Protein AF-A0A3N5T720-F1 (afdb_monomer_lite)

Sequence (90 aa):
MRYLLTTCLVLGLATLAEAAETASSAGPNWHAIFMFILFVGITLGITYWASKRTKTTSDFYTAGGGITGFQNGLAIAGDYMSAATLLGLS

Foldseek 3Di:
DVVVVVVVVVVVVVVVVVVVPPPDDDPDPVVVVVVVCVVVVVVVVVVVVVVVVQDDPCCVPCVVVPQDPVNVVVVVVVVVPDCCVVVPDD

Radius of gyration: 19.72 Å; chains: 1; bounding box: 34×38×48 Å

pLDDT: mean 71.53, std 14.26, range [43.62, 95.69]

Structure (mmCIF, N/CA/C/O backbone):
data_AF-A0A3N5T720-F1
#
_entry.id   AF-A0A3N5T720-F1
#
loop_
_atom_site.group_PDB
_atom_site.id
_atom_site.type_symbol
_atom_site.label_atom_id
_atom_site.label_alt_id
_atom_site.label_comp_id
_atom_site.label_asym_id
_atom_site.label_entity_id
_atom_site.label_seq_id
_atom_site.pdbx_PDB_ins_code
_atom_site.Cartn_x
_atom_site.Cartn_y
_atom_site.Cartn_z
_atom_site.occupancy
_atom_site.B_iso_or_equiv
_atom_site.auth_seq_id
_atom_site.auth_comp_id
_atom_site.auth_asym_id
_atom_site.auth_atom_id
_atom_site.pdbx_PDB_model_num
ATOM 1 N N . MET A 1 1 ? -18.775 25.577 -10.951 1.00 61.41 1 MET A N 1
ATOM 2 C CA . MET A 1 1 ? -18.687 24.099 -11.018 1.00 61.41 1 MET A CA 1
ATOM 3 C C . MET A 1 1 ? -18.354 23.570 -12.416 1.00 61.41 1 MET A C 1
ATOM 5 O O . MET A 1 1 ? -17.415 22.802 -12.538 1.00 61.41 1 MET A O 1
ATOM 9 N N . ARG A 1 2 ? -19.051 23.998 -13.484 1.00 58.31 2 ARG A N 1
ATOM 10 C CA . ARG A 1 2 ? -18.851 23.463 -14.850 1.00 58.31 2 ARG A CA 1
ATOM 11 C C . ARG A 1 2 ? -17.453 23.717 -15.448 1.00 58.31 2 ARG A C 1
ATOM 13 O O . ARG A 1 2 ? -16.912 22.819 -16.074 1.00 58.31 2 ARG A O 1
ATOM 20 N N . TYR A 1 3 ? -16.842 24.873 -15.170 1.00 62.34 3 TYR A N 1
ATOM 21 C CA . TYR A 1 3 ? -15.480 25.198 -15.628 1.00 62.34 3 TYR A CA 1
ATOM 22 C C . TYR A 1 3 ? -14.368 24.442 -14.882 1.00 62.34 3 TYR A C 1
ATOM 24 O O . TYR A 1 3 ? -13.332 24.163 -15.473 1.00 62.34 3 TYR A O 1
ATOM 32 N N . LEU A 1 4 ? -14.606 24.071 -13.615 1.00 67.00 4 LEU A N 1
ATOM 33 C CA . LEU A 1 4 ? -13.668 23.298 -12.787 1.00 67.00 4 LEU A CA 1
ATOM 34 C C . LEU A 1 4 ? -13.571 21.841 -13.273 1.00 67.00 4 LEU A C 1
ATOM 36 O O . LEU A 1 4 ? -12.503 21.242 -13.280 1.00 67.00 4 LEU A O 1
ATOM 40 N N . LEU A 1 5 ? -14.701 21.289 -13.726 1.00 67.62 5 LEU A N 1
ATOM 41 C CA . LEU A 1 5 ? -14.767 19.945 -14.297 1.00 67.62 5 LEU A CA 1
ATOM 42 C C . LEU A 1 5 ? -14.056 19.873 -15.654 1.00 67.62 5 LEU A C 1
ATOM 44 O O . LEU A 1 5 ? -13.345 18.910 -15.916 1.00 67.62 5 LEU A O 1
ATOM 48 N N . THR A 1 6 ? -14.190 20.904 -16.496 1.00 70.69 6 THR A N 1
ATOM 49 C CA . THR A 1 6 ? -13.497 20.954 -17.792 1.00 70.69 6 THR A CA 1
ATOM 50 C C . THR A 1 6 ? -11.990 21.152 -17.653 1.00 70.69 6 THR A C 1
ATOM 52 O O . THR A 1 6 ? -11.244 20.530 -18.400 1.00 70.69 6 THR A O 1
ATOM 55 N N . THR A 1 7 ? -11.511 21.950 -16.691 1.00 70.00 7 THR A N 1
ATOM 56 C CA . THR A 1 7 ? -10.063 22.098 -16.463 1.00 70.00 7 THR A CA 1
ATOM 57 C C . THR A 1 7 ? -9.440 20.831 -15.880 1.00 70.00 7 THR A C 1
ATOM 59 O O . THR A 1 7 ? -8.385 20.423 -16.357 1.00 70.00 7 THR A O 1
ATOM 62 N N . CYS A 1 8 ? -10.101 20.147 -14.938 1.00 67.62 8 CYS A N 1
ATOM 63 C CA . CYS A 1 8 ? -9.643 18.839 -14.449 1.00 67.62 8 CYS A CA 1
ATOM 64 C C . CYS A 1 8 ? -9.602 17.773 -15.552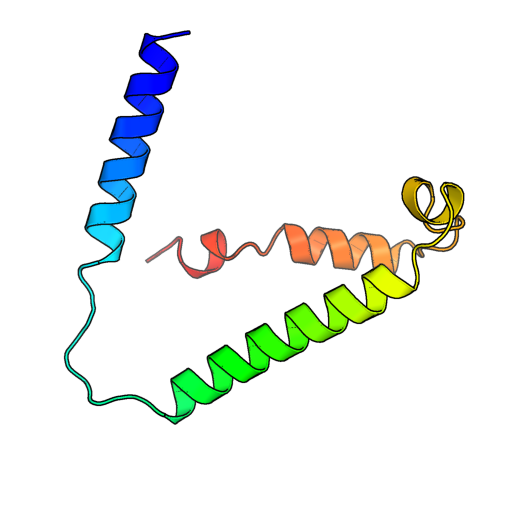 1.00 67.62 8 CYS A C 1
ATOM 66 O O . CYS A 1 8 ? -8.667 16.979 -15.588 1.00 67.62 8 CYS A O 1
ATOM 68 N N . LEU A 1 9 ? -10.585 17.760 -16.460 1.00 71.75 9 LEU A N 1
ATOM 69 C CA . LEU A 1 9 ? -10.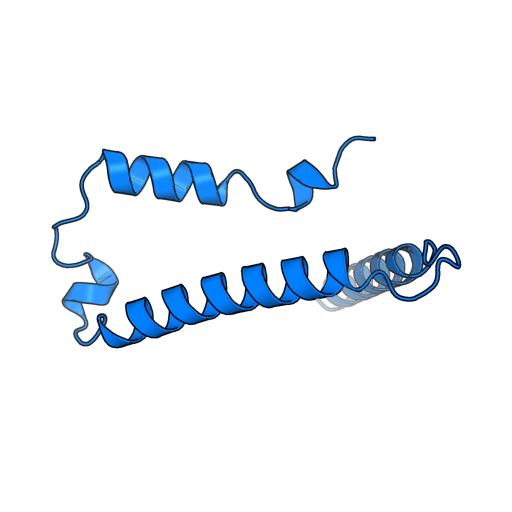628 16.810 -17.573 1.00 71.75 9 LEU A CA 1
ATOM 70 C C . LEU A 1 9 ? -9.472 17.033 -18.560 1.00 71.75 9 LEU A C 1
ATOM 72 O O . LEU A 1 9 ? -8.844 16.071 -18.981 1.00 71.75 9 LEU A O 1
ATOM 76 N N . VAL A 1 10 ? -9.172 18.290 -18.907 1.00 69.00 10 VAL A N 1
ATOM 77 C CA . VAL A 1 10 ? -8.090 18.637 -19.847 1.00 69.00 10 VAL A CA 1
ATOM 78 C C . VAL A 1 10 ? -6.712 18.361 -19.239 1.00 69.00 10 VAL A C 1
ATOM 80 O O . VAL A 1 10 ? -5.856 17.797 -19.914 1.00 69.00 10 VAL A O 1
ATOM 83 N N . LEU A 1 11 ? -6.517 18.682 -17.955 1.00 65.00 11 LEU A N 1
ATOM 84 C CA . LEU A 1 11 ? -5.294 18.337 -17.220 1.00 65.00 11 LEU A CA 1
ATOM 85 C C . LEU A 1 11 ? -5.115 16.818 -17.093 1.00 65.00 11 LEU A C 1
ATOM 87 O O . LEU A 1 11 ? -4.013 16.321 -17.286 1.00 65.00 11 LEU A O 1
ATOM 91 N N . GLY A 1 12 ? -6.195 16.077 -16.825 1.00 63.38 12 GLY A N 1
ATOM 92 C CA . GLY A 1 12 ? -6.163 14.616 -16.768 1.00 63.38 12 GLY A CA 1
ATOM 93 C C . GLY A 1 12 ? -5.918 13.950 -18.125 1.00 63.38 12 GLY A C 1
ATOM 94 O O . GLY A 1 12 ? -5.307 12.892 -18.174 1.00 63.38 12 GLY A O 1
ATOM 95 N N . LEU A 1 13 ? -6.359 14.553 -19.235 1.00 60.38 13 LEU A N 1
ATOM 96 C CA . LEU A 1 13 ? -6.094 14.022 -20.577 1.00 60.38 13 LEU A CA 1
ATOM 97 C C . LEU A 1 13 ? -4.637 14.246 -21.013 1.00 60.38 13 LEU A C 1
ATOM 99 O O . LEU A 1 13 ? -4.074 13.396 -21.697 1.00 60.38 13 LEU A O 1
ATOM 103 N N . ALA A 1 14 ? -4.033 15.372 -20.616 1.00 60.75 14 ALA A N 1
ATOM 104 C CA . ALA A 1 14 ? -2.645 15.698 -20.939 1.00 60.75 14 ALA A CA 1
ATOM 105 C C . ALA A 1 14 ? -1.656 14.738 -20.255 1.00 60.75 14 ALA A C 1
ATOM 107 O O . ALA A 1 14 ? -0.779 14.193 -20.917 1.00 60.75 14 ALA A O 1
ATOM 108 N N . THR A 1 15 ? -1.869 14.425 -18.971 1.00 60.31 15 THR A N 1
ATOM 109 C CA . THR A 1 15 ? -0.989 13.508 -18.223 1.00 60.31 15 THR A CA 1
ATOM 110 C C . THR A 1 15 ? -1.069 12.055 -18.700 1.00 60.31 15 THR A C 1
ATOM 112 O O . THR A 1 15 ? -0.101 11.308 -18.577 1.00 60.31 15 THR A O 1
ATOM 115 N N . LEU A 1 16 ? -2.204 11.637 -19.272 1.00 55.12 16 LEU A N 1
A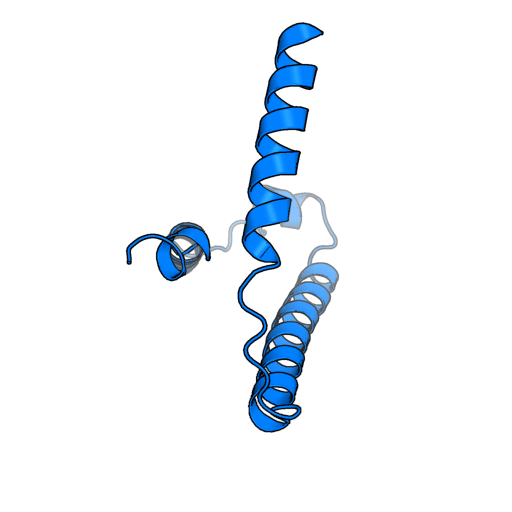TOM 116 C CA . LEU A 1 16 ? -2.352 10.311 -19.883 1.00 55.12 16 LEU A CA 1
ATOM 117 C C . LEU A 1 16 ? -1.636 10.205 -21.238 1.00 55.12 16 LEU A C 1
ATOM 119 O O . LEU A 1 16 ? -1.240 9.106 -21.621 1.00 55.12 16 LEU A O 1
ATOM 123 N N . ALA A 1 17 ? -1.464 11.321 -21.953 1.00 50.97 17 ALA A N 1
ATOM 124 C CA . ALA A 1 17 ? -0.773 11.351 -23.241 1.00 50.97 17 ALA A CA 1
ATOM 125 C C . ALA A 1 17 ? 0.749 11.183 -23.082 1.00 50.97 17 ALA A C 1
ATOM 127 O O . ALA A 1 17 ? 1.365 10.454 -23.853 1.00 50.97 17 ALA A O 1
ATOM 128 N N . GLU A 1 18 ? 1.342 11.777 -22.044 1.00 52.47 18 GLU A N 1
ATOM 129 C CA . GLU A 1 18 ? 2.783 11.672 -21.760 1.00 52.47 18 GLU A CA 1
ATOM 130 C C . GLU A 1 18 ? 3.180 10.312 -21.153 1.00 52.47 18 GLU A C 1
ATOM 132 O O . GLU A 1 18 ? 4.313 9.864 -21.317 1.00 52.47 18 GLU A O 1
ATOM 137 N N . ALA A 1 19 ? 2.245 9.588 -20.524 1.00 50.44 19 ALA A N 1
ATOM 138 C CA . ALA A 1 19 ? 2.497 8.250 -19.973 1.00 50.44 19 ALA A CA 1
ATOM 139 C C . ALA A 1 19 ? 2.702 7.158 -21.045 1.00 50.44 19 ALA A C 1
ATOM 141 O O . ALA A 1 19 ? 3.172 6.064 -20.731 1.00 50.44 19 ALA A O 1
ATOM 142 N N . ALA A 1 20 ? 2.337 7.430 -22.302 1.00 49.12 20 ALA A N 1
ATOM 143 C CA . ALA A 1 20 ? 2.430 6.468 -23.397 1.00 49.12 20 ALA A CA 1
ATOM 144 C C . ALA A 1 20 ? 3.778 6.510 -24.146 1.00 49.12 20 ALA A C 1
ATOM 146 O O . ALA A 1 20 ? 4.091 5.574 -24.885 1.00 49.12 20 ALA A O 1
ATOM 147 N N . GLU A 1 21 ? 4.600 7.547 -23.948 1.00 46.34 21 GLU A N 1
ATOM 148 C CA . GLU A 1 21 ? 5.837 7.763 -24.711 1.00 46.34 21 GLU A CA 1
ATOM 149 C C . GLU A 1 21 ? 7.108 7.262 -24.001 1.00 46.34 21 GLU A C 1
ATOM 151 O O . GLU A 1 21 ? 8.092 7.975 -23.908 1.00 46.34 21 GLU A O 1
ATOM 156 N N . THR A 1 22 ? 7.150 6.021 -23.508 1.00 43.62 22 THR A N 1
ATOM 157 C CA . THR A 1 22 ? 8.437 5.330 -23.231 1.00 43.62 22 THR A CA 1
ATOM 158 C C . THR A 1 22 ? 8.308 3.805 -23.319 1.00 43.62 22 THR A C 1
ATOM 160 O O . THR A 1 22 ? 8.836 3.055 -22.504 1.00 43.62 22 THR A O 1
ATOM 163 N N . ALA A 1 23 ? 7.631 3.291 -24.346 1.00 48.66 23 ALA A N 1
ATOM 164 C CA . ALA A 1 23 ? 7.787 1.884 -24.716 1.00 48.66 23 ALA A CA 1
ATOM 165 C C . ALA A 1 23 ? 9.032 1.733 -25.606 1.00 48.66 23 ALA A C 1
ATOM 167 O O . ALA A 1 23 ? 8.938 1.654 -26.830 1.00 48.66 23 ALA A O 1
ATOM 168 N N . SER A 1 24 ? 10.223 1.737 -25.003 1.00 43.72 24 SER A N 1
ATOM 169 C CA . SER A 1 24 ? 11.445 1.344 -25.706 1.00 43.72 24 SER A CA 1
ATOM 170 C C . SER A 1 24 ? 11.324 -0.118 -26.144 1.00 43.72 24 SER A C 1
ATOM 172 O O . SER A 1 24 ? 11.056 -1.008 -25.337 1.00 43.72 24 SER A O 1
ATOM 174 N N . SER A 1 25 ? 11.511 -0.351 -27.445 1.00 52.75 25 SER A N 1
ATOM 175 C CA . SER A 1 25 ? 11.476 -1.655 -28.112 1.00 52.75 25 SER A CA 1
ATOM 176 C C . SER A 1 25 ? 12.556 -2.607 -27.587 1.00 52.75 25 SER A C 1
ATOM 178 O O . SER A 1 25 ? 13.593 -2.809 -28.213 1.00 52.75 25 SER A O 1
ATOM 180 N N . ALA A 1 26 ? 12.303 -3.218 -26.437 1.00 61.31 26 ALA A N 1
ATOM 181 C CA . ALA A 1 26 ? 12.932 -4.451 -25.995 1.00 61.31 26 ALA A CA 1
ATOM 182 C C . ALA A 1 26 ? 11.877 -5.561 -26.102 1.00 61.31 26 ALA A C 1
ATOM 184 O O . ALA A 1 26 ? 10.709 -5.339 -25.781 1.00 61.31 26 ALA A O 1
ATOM 185 N N . GLY A 1 27 ? 12.260 -6.749 -26.577 1.00 73.69 27 GLY A N 1
ATOM 186 C CA . GLY A 1 27 ? 11.362 -7.909 -26.586 1.00 73.69 27 GLY A CA 1
ATOM 187 C C . GLY A 1 27 ? 10.742 -8.170 -25.200 1.00 73.69 27 GLY A C 1
ATOM 188 O O . GLY A 1 27 ? 11.247 -7.665 -24.195 1.00 73.69 27 GLY A O 1
ATOM 189 N N . PRO A 1 28 ? 9.644 -8.942 -25.107 1.00 78.00 28 PRO A N 1
ATOM 190 C CA . PRO A 1 28 ? 8.907 -9.103 -23.858 1.00 78.00 28 PRO A CA 1
ATOM 191 C C . PRO A 1 28 ? 9.814 -9.621 -22.734 1.00 78.00 28 PRO A C 1
ATOM 193 O O . PRO A 1 28 ? 10.289 -10.757 -22.752 1.00 78.00 28 PRO A O 1
ATOM 196 N N . ASN A 1 29 ? 10.043 -8.767 -21.734 1.00 84.25 29 ASN A N 1
ATOM 197 C CA . ASN A 1 29 ? 10.842 -9.080 -20.556 1.00 84.25 29 ASN A CA 1
ATOM 198 C C . ASN A 1 29 ? 10.046 -10.005 -19.631 1.00 84.25 29 ASN A C 1
ATOM 200 O O . ASN A 1 29 ? 9.383 -9.560 -18.694 1.00 84.25 29 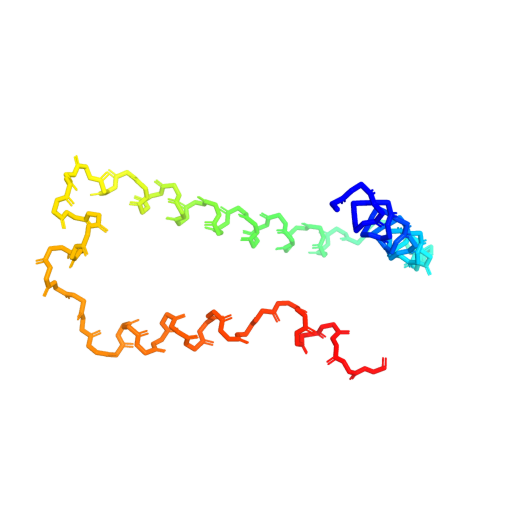ASN A O 1
ATOM 204 N N . TRP A 1 30 ? 10.116 -11.310 -19.892 1.00 88.38 30 TRP A N 1
ATOM 205 C CA . TRP A 1 30 ? 9.339 -12.322 -19.166 1.00 88.38 30 TRP A CA 1
ATOM 206 C C . TRP A 1 30 ? 9.564 -12.286 -17.647 1.00 88.38 30 TRP A C 1
ATOM 208 O O . TRP A 1 30 ? 8.627 -12.481 -16.876 1.00 88.38 30 TRP A O 1
ATOM 218 N N . HIS A 1 31 ? 10.786 -11.959 -17.214 1.00 90.00 31 HIS A N 1
ATOM 219 C CA . HIS A 1 31 ? 11.132 -11.776 -15.803 1.00 90.00 31 HIS A CA 1
ATOM 220 C C . HIS A 1 31 ? 10.369 -10.606 -15.161 1.00 90.00 31 HIS A C 1
ATOM 222 O O . HIS A 1 31 ? 9.824 -10.755 -14.069 1.00 90.00 31 HIS A O 1
ATOM 228 N N . ALA A 1 32 ? 10.287 -9.459 -15.846 1.00 85.38 32 ALA A N 1
ATOM 229 C CA . ALA A 1 32 ? 9.576 -8.281 -15.349 1.00 85.38 32 ALA A CA 1
ATOM 230 C C . ALA A 1 32 ? 8.062 -8.528 -15.284 1.00 85.38 32 ALA A C 1
ATOM 232 O O . ALA A 1 32 ? 7.422 -8.206 -14.286 1.00 85.38 32 ALA A O 1
ATOM 233 N N . ILE A 1 33 ? 7.504 -9.172 -16.313 1.00 88.38 33 ILE A N 1
ATOM 234 C CA . ILE A 1 33 ? 6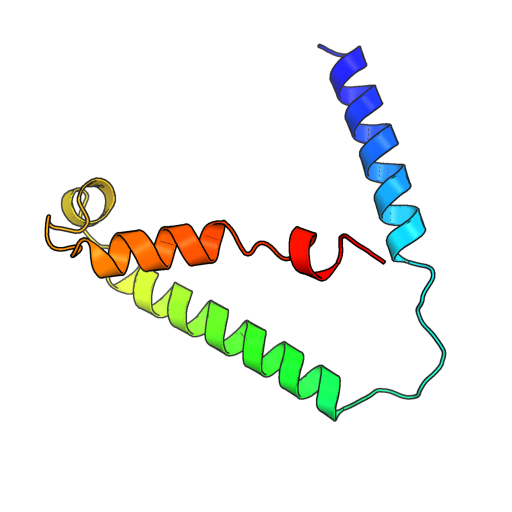.082 -9.536 -16.370 1.00 88.38 33 ILE A CA 1
ATOM 235 C C . ILE A 1 33 ? 5.728 -10.493 -15.228 1.00 88.38 33 ILE A C 1
ATOM 237 O O . ILE A 1 33 ? 4.743 -10.276 -14.524 1.00 88.38 33 ILE A O 1
ATOM 241 N N . PHE A 1 34 ? 6.542 -11.528 -15.005 1.00 93.31 34 PHE A N 1
ATOM 242 C CA . PHE A 1 34 ? 6.325 -12.469 -13.910 1.00 93.31 34 PHE A CA 1
ATOM 243 C C . PHE A 1 34 ? 6.347 -11.771 -12.546 1.00 93.31 34 PHE A C 1
ATOM 245 O O . PHE A 1 34 ? 5.433 -11.975 -11.751 1.00 93.31 34 PHE A O 1
ATOM 252 N N . MET A 1 35 ? 7.341 -10.914 -12.288 1.00 88.38 35 MET A N 1
ATOM 253 C CA . MET A 1 35 ? 7.437 -10.177 -11.023 1.00 88.38 35 MET A CA 1
ATOM 254 C C . MET A 1 35 ? 6.261 -9.220 -10.812 1.00 88.38 35 MET A C 1
ATOM 256 O O . MET A 1 35 ? 5.741 -9.139 -9.702 1.00 88.38 35 MET A O 1
ATOM 260 N N . PHE A 1 36 ? 5.790 -8.554 -11.870 1.00 89.94 36 PHE A N 1
ATOM 261 C CA . PHE A 1 36 ? 4.608 -7.696 -11.808 1.00 89.94 36 PHE A CA 1
ATOM 262 C C . PHE A 1 36 ? 3.352 -8.487 -11.424 1.00 89.94 36 PHE A C 1
ATOM 264 O O . PHE A 1 36 ? 2.663 -8.133 -10.467 1.00 89.94 36 PHE A O 1
ATOM 271 N N . ILE A 1 37 ? 3.076 -9.592 -12.122 1.00 93.94 37 ILE A N 1
ATOM 272 C CA . ILE A 1 37 ? 1.902 -10.429 -11.847 1.00 93.94 37 ILE A CA 1
ATOM 273 C C . ILE A 1 37 ? 1.995 -11.077 -10.465 1.00 93.94 37 ILE A C 1
ATOM 275 O O . ILE A 1 37 ? 0.990 -11.151 -9.761 1.00 93.94 37 ILE A O 1
ATOM 279 N N . LEU A 1 38 ? 3.187 -11.509 -10.050 1.00 94.62 38 LEU A N 1
ATOM 280 C CA . LEU A 1 38 ? 3.416 -12.054 -8.717 1.00 94.62 38 LEU A CA 1
ATOM 281 C C . LEU A 1 38 ? 3.120 -11.011 -7.636 1.00 94.62 38 LEU A C 1
ATOM 283 O O . LEU A 1 38 ? 2.364 -11.299 -6.711 1.00 94.62 38 LEU A O 1
ATOM 287 N N . PHE A 1 39 ? 3.671 -9.801 -7.763 1.00 92.06 39 PHE A N 1
ATOM 288 C CA . PHE A 1 39 ? 3.451 -8.717 -6.807 1.00 92.06 39 PHE A CA 1
ATOM 289 C C . PHE A 1 39 ? 1.965 -8.354 -6.708 1.00 92.06 39 PHE A C 1
ATOM 291 O O . PHE A 1 39 ? 1.392 -8.397 -5.622 1.00 92.06 39 PHE A O 1
ATOM 298 N N . VAL A 1 40 ? 1.313 -8.103 -7.848 1.00 92.56 40 VAL A N 1
ATOM 299 C CA . VAL A 1 40 ? -0.121 -7.780 -7.906 1.00 92.56 40 VAL A CA 1
ATOM 300 C C . VAL A 1 40 ? -0.971 -8.922 -7.343 1.00 92.56 40 VAL A C 1
ATOM 302 O O . VAL A 1 40 ? -1.898 -8.682 -6.569 1.00 92.56 40 VAL A O 1
ATOM 305 N N . GLY A 1 41 ? -0.647 -10.171 -7.686 1.00 95.69 41 GLY A N 1
ATOM 306 C CA . GLY A 1 41 ? -1.349 -11.355 -7.198 1.00 95.69 41 GLY A CA 1
ATOM 307 C C . GLY A 1 41 ? -1.241 -11.522 -5.683 1.00 95.69 41 GLY A C 1
ATOM 308 O O . GLY A 1 41 ? -2.242 -11.814 -5.029 1.00 95.69 41 GLY A O 1
ATOM 309 N N . ILE A 1 42 ? -0.058 -11.278 -5.110 1.00 94.75 42 ILE A N 1
ATOM 310 C CA . ILE A 1 42 ? 0.151 -11.288 -3.658 1.00 94.75 42 ILE A CA 1
ATOM 311 C C . ILE A 1 42 ? -0.658 -10.170 -2.993 1.00 94.75 42 ILE A C 1
ATOM 313 O O . ILE A 1 42 ? -1.387 -10.450 -2.041 1.00 94.75 42 ILE A O 1
ATOM 317 N N . THR A 1 43 ? -0.593 -8.934 -3.501 1.00 91.50 43 THR A N 1
ATOM 318 C CA . THR A 1 43 ? -1.357 -7.798 -2.958 1.00 91.50 43 THR A CA 1
ATOM 319 C C . THR A 1 43 ?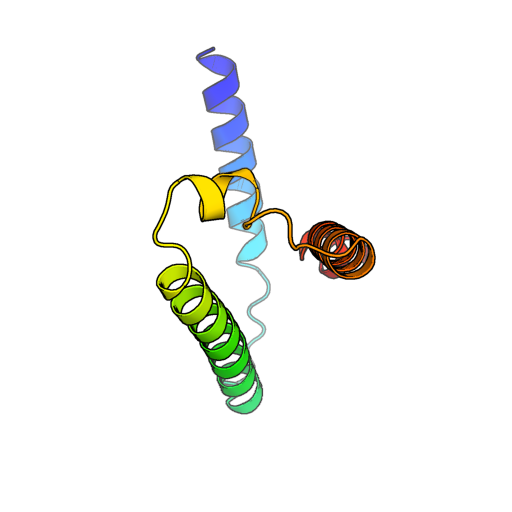 -2.852 -8.109 -2.932 1.00 91.50 43 THR A C 1
ATOM 321 O O . THR A 1 43 ? -3.479 -8.028 -1.876 1.00 91.50 43 THR A O 1
ATOM 324 N N . LEU A 1 44 ? -3.416 -8.554 -4.059 1.00 91.44 44 LEU A N 1
ATOM 325 C CA . LEU A 1 44 ? -4.833 -8.910 -4.153 1.00 91.44 44 LEU A CA 1
ATOM 326 C C . LEU A 1 44 ? -5.198 -10.105 -3.265 1.00 91.44 44 LEU A C 1
ATOM 328 O O . LEU A 1 44 ? -6.267 -10.109 -2.653 1.00 91.44 44 LEU A O 1
ATOM 332 N N . GLY A 1 45 ? -4.316 -11.101 -3.154 1.00 91.56 45 GLY A N 1
ATOM 333 C CA . GLY A 1 45 ? -4.505 -12.252 -2.273 1.00 91.56 45 GLY A CA 1
ATOM 334 C C . GLY A 1 45 ? -4.607 -11.849 -0.800 1.00 91.56 45 GLY A C 1
ATOM 335 O O . GLY A 1 45 ? -5.528 -12.287 -0.105 1.00 91.56 45 GLY A O 1
ATOM 336 N N . ILE A 1 46 ? -3.715 -10.965 -0.341 1.00 88.81 46 ILE A N 1
ATOM 337 C CA . ILE A 1 46 ? -3.737 -10.419 1.023 1.00 88.81 46 ILE A CA 1
ATOM 338 C C . ILE A 1 46 ? -5.007 -9.588 1.243 1.00 88.81 46 ILE A C 1
ATOM 340 O O . ILE A 1 46 ? -5.695 -9.793 2.244 1.00 88.81 46 ILE A O 1
ATOM 344 N N . THR A 1 47 ? -5.377 -8.712 0.301 1.00 88.50 47 THR A N 1
ATOM 345 C CA . THR A 1 47 ? -6.602 -7.896 0.388 1.00 88.50 47 THR A CA 1
ATOM 346 C C . THR A 1 47 ? -7.862 -8.757 0.463 1.00 88.50 47 THR A C 1
ATOM 348 O O . THR A 1 47 ? -8.735 -8.504 1.292 1.00 88.50 47 THR A O 1
ATOM 351 N N . TYR A 1 48 ? -7.963 -9.804 -0.357 1.00 85.25 48 TYR A N 1
ATOM 352 C CA . TYR A 1 48 ? -9.111 -10.711 -0.354 1.00 85.25 48 TYR A CA 1
ATOM 353 C C . TYR A 1 48 ? -9.214 -11.511 0.949 1.00 85.25 48 TYR A C 1
ATOM 355 O O . TYR A 1 48 ? -10.301 -11.666 1.513 1.00 85.25 48 TYR A O 1
ATOM 363 N N . TRP A 1 49 ? -8.081 -12.000 1.459 1.00 86.25 49 TRP A N 1
ATOM 364 C CA . TRP A 1 49 ? -8.028 -12.688 2.747 1.00 86.25 49 TRP A CA 1
ATOM 365 C C . TRP A 1 49 ? -8.419 -11.762 3.907 1.00 86.25 49 TRP A C 1
ATOM 367 O O . TRP A 1 49 ? -9.229 -12.154 4.751 1.00 86.25 49 TRP A O 1
ATOM 377 N N . ALA A 1 50 ? -7.911 -10.526 3.912 1.00 82.06 50 ALA A N 1
ATOM 378 C CA . ALA A 1 50 ? -8.253 -9.512 4.905 1.00 82.06 50 ALA A CA 1
ATOM 379 C C . ALA A 1 50 ? -9.745 -9.145 4.842 1.00 82.06 50 ALA A C 1
ATOM 381 O O . ALA A 1 50 ? -10.424 -9.158 5.865 1.00 82.06 50 ALA A O 1
ATOM 382 N N . SER A 1 51 ? -10.286 -8.936 3.638 1.00 76.50 51 SER A N 1
ATOM 383 C CA . SER A 1 51 ? -11.704 -8.626 3.413 1.00 76.50 51 SER A CA 1
ATOM 384 C C . SER A 1 51 ? -12.642 -9.728 3.920 1.00 76.50 51 SER A C 1
ATOM 386 O O . SER A 1 51 ? -13.718 -9.441 4.437 1.00 76.50 51 SER A O 1
ATOM 388 N N . LYS A 1 52 ? -12.231 -11.002 3.859 1.00 74.50 52 LYS A N 1
ATOM 389 C CA . LYS A 1 52 ? -13.017 -12.119 4.413 1.00 74.50 52 LYS A CA 1
ATOM 390 C C . LYS A 1 52 ? -13.075 -12.156 5.943 1.00 74.50 52 LYS A C 1
ATOM 392 O O . LYS A 1 52 ? -13.948 -12.844 6.484 1.00 74.50 52 LYS A O 1
ATOM 397 N N . ARG A 1 53 ? -12.148 -11.489 6.636 1.00 68.88 53 ARG A N 1
ATOM 398 C CA . ARG A 1 53 ? -12.074 -11.447 8.106 1.00 68.88 53 ARG A CA 1
ATOM 399 C C . ARG A 1 53 ? -12.909 -10.314 8.709 1.00 68.88 53 ARG A C 1
ATOM 401 O O . ARG A 1 53 ? -13.275 -10.419 9.872 1.00 68.88 53 ARG A O 1
ATOM 408 N N . THR A 1 54 ? -13.279 -9.300 7.931 1.00 63.56 54 THR A N 1
ATOM 409 C CA . THR A 1 54 ? -14.107 -8.163 8.362 1.00 63.56 54 THR A CA 1
ATOM 410 C C . THR A 1 54 ? -15.594 -8.484 8.165 1.00 63.56 54 THR A C 1
ATOM 412 O O . THR A 1 54 ? -16.132 -8.322 7.072 1.00 63.56 54 THR A O 1
ATOM 415 N N . LYS A 1 55 ? -16.273 -9.008 9.199 1.00 61.78 55 LYS A N 1
ATOM 416 C CA . LYS A 1 55 ? -17.683 -9.454 9.095 1.00 61.78 55 LYS A CA 1
ATOM 417 C C . LYS A 1 55 ? -18.681 -8.690 9.968 1.00 61.78 55 LYS A C 1
ATOM 419 O O . LYS A 1 55 ? -19.880 -8.848 9.753 1.00 61.78 55 LYS A O 1
ATOM 424 N N . THR A 1 56 ? -18.233 -7.867 10.917 1.00 64.00 56 THR A N 1
ATOM 425 C CA . THR A 1 56 ? -19.122 -7.107 11.814 1.00 64.00 56 THR A CA 1
ATOM 426 C C . THR A 1 56 ? -18.810 -5.607 11.804 1.00 64.00 56 THR A C 1
ATOM 428 O O . THR A 1 56 ? -17.684 -5.196 11.530 1.00 64.00 56 THR A O 1
ATOM 431 N N . THR A 1 57 ? -19.803 -4.763 12.100 1.00 58.31 57 THR A N 1
ATOM 432 C CA . THR A 1 57 ? -19.674 -3.292 12.089 1.00 58.31 57 THR A CA 1
ATOM 433 C C . THR A 1 57 ? -18.641 -2.778 13.103 1.00 58.31 57 THR A C 1
ATOM 435 O O . THR A 1 57 ? -17.995 -1.761 12.857 1.00 58.31 57 THR A O 1
ATOM 438 N N . SER A 1 58 ? -18.425 -3.500 14.211 1.00 56.75 58 SER A N 1
ATOM 439 C CA . SER A 1 58 ? -17.364 -3.197 15.184 1.00 56.75 58 SER A CA 1
ATOM 440 C C . SER A 1 58 ? -15.960 -3.483 14.644 1.00 56.75 58 SER A C 1
ATOM 442 O O . SER A 1 58 ? -15.025 -2.743 14.944 1.00 56.75 58 SER A O 1
ATOM 444 N N . ASP A 1 59 ? -15.800 -4.501 13.795 1.00 59.75 59 ASP A N 1
ATOM 445 C CA . ASP A 1 59 ? -14.511 -4.813 13.161 1.00 59.75 59 ASP A CA 1
ATOM 446 C C . ASP A 1 59 ? -14.134 -3.780 12.091 1.00 59.75 59 ASP A C 1
ATOM 448 O O . ASP A 1 59 ? -12.957 -3.581 11.812 1.00 59.75 59 ASP A O 1
ATOM 452 N N . PHE A 1 60 ? -15.121 -3.089 11.512 1.00 59.97 60 PHE A N 1
ATOM 453 C CA . PHE A 1 60 ? -14.894 -2.029 10.527 1.00 59.97 60 PHE A CA 1
ATOM 454 C C . PHE A 1 60 ? -14.529 -0.679 11.154 1.00 59.97 60 PHE A C 1
ATOM 456 O O . PHE A 1 60 ? -13.686 0.025 10.607 1.00 59.97 60 PHE A O 1
ATOM 463 N N . TYR A 1 61 ? -15.151 -0.304 12.278 1.00 58.16 61 TYR A N 1
ATOM 464 C CA . TYR A 1 61 ? -14.962 1.031 12.866 1.00 58.16 61 TYR A CA 1
ATOM 465 C C . TYR A 1 61 ? -13.852 1.113 13.913 1.00 58.16 61 TYR A C 1
ATOM 467 O O . TYR A 1 61 ? -13.234 2.165 14.053 1.00 58.16 61 TYR A O 1
ATOM 475 N N . THR A 1 62 ? -13.579 0.033 14.644 1.00 62.56 62 THR A N 1
ATOM 476 C CA . THR A 1 62 ? -12.513 0.013 15.658 1.00 62.56 62 THR A CA 1
ATOM 477 C C . THR A 1 62 ? -11.499 -1.100 15.444 1.00 62.56 62 THR A C 1
ATOM 479 O O . THR A 1 62 ? -10.601 -1.240 16.271 1.00 62.56 62 THR A O 1
ATOM 482 N N . ALA A 1 63 ? -11.614 -1.903 14.375 1.00 62.16 63 ALA A N 1
ATOM 483 C CA . ALA A 1 63 ? -10.808 -3.116 14.202 1.00 62.16 63 ALA A CA 1
ATOM 484 C C . ALA A 1 63 ? -10.808 -3.988 15.479 1.00 62.16 63 ALA A C 1
ATOM 486 O O . ALA A 1 63 ? -9.784 -4.540 15.883 1.00 62.16 63 ALA A O 1
ATOM 487 N N . GLY A 1 64 ? -11.953 -4.023 16.178 1.00 61.12 64 GLY A N 1
ATOM 488 C CA . GLY A 1 64 ? -12.109 -4.711 17.463 1.00 61.12 64 GLY A CA 1
ATOM 489 C C . GLY A 1 64 ? -11.351 -4.089 18.650 1.00 61.12 64 GLY A C 1
ATOM 490 O O . GLY A 1 64 ? -11.252 -4.723 19.694 1.00 61.12 64 GLY A O 1
ATOM 491 N N . GLY A 1 65 ? -10.797 -2.879 18.518 1.00 66.00 65 GLY A N 1
ATOM 492 C CA . GLY A 1 65 ? -10.003 -2.195 19.549 1.00 66.00 65 GLY A CA 1
ATOM 493 C C . GLY A 1 65 ? -8.576 -2.735 19.720 1.00 66.00 65 GLY A C 1
ATOM 494 O O . GLY A 1 65 ? -7.889 -2.341 20.659 1.00 66.00 65 GLY A O 1
ATOM 495 N N . GLY A 1 66 ? -8.129 -3.640 18.840 1.00 68.25 66 GLY A N 1
ATOM 496 C CA . GLY A 1 66 ? -6.896 -4.422 19.006 1.00 68.25 66 GLY A CA 1
ATOM 497 C C . GLY A 1 66 ? -5.687 -3.979 18.174 1.00 68.25 66 GLY A C 1
ATOM 498 O O . GLY A 1 66 ? -4.674 -4.677 18.190 1.00 68.25 66 GLY A O 1
ATOM 499 N N . ILE A 1 67 ? -5.759 -2.870 17.428 1.00 71.75 67 ILE A N 1
ATOM 500 C CA . ILE A 1 67 ? -4.613 -2.393 16.634 1.00 71.75 67 ILE A CA 1
ATOM 501 C C . ILE A 1 67 ? -3.579 -1.751 17.561 1.00 71.75 67 ILE A C 1
ATOM 503 O O . ILE A 1 67 ? -3.826 -0.726 18.193 1.00 71.75 67 ILE A O 1
ATOM 507 N N . THR A 1 68 ? -2.395 -2.358 17.628 1.00 77.88 68 THR A N 1
ATOM 508 C CA . THR A 1 68 ? -1.267 -1.830 18.404 1.00 77.88 68 THR A CA 1
ATOM 509 C C . THR A 1 68 ? -0.698 -0.569 17.744 1.00 77.88 68 THR A C 1
ATOM 511 O O . THR A 1 68 ? -0.720 -0.428 16.519 1.00 77.88 68 THR A O 1
ATOM 514 N N . GLY A 1 69 ? -0.129 0.350 18.534 1.00 78.06 69 GLY A N 1
ATOM 515 C CA . GLY A 1 69 ? 0.431 1.609 18.015 1.00 78.06 69 GLY A CA 1
ATOM 516 C C . GLY A 1 69 ? 1.502 1.420 16.931 1.00 78.06 69 GLY A C 1
ATOM 517 O O . GLY A 1 69 ? 1.592 2.226 16.010 1.00 78.06 69 GLY A O 1
ATOM 518 N N . PHE A 1 70 ? 2.255 0.317 16.981 1.00 81.69 70 PHE A N 1
ATOM 519 C CA . PHE A 1 70 ? 3.236 -0.035 15.953 1.00 81.69 70 PHE A CA 1
ATOM 520 C C . PHE A 1 70 ? 2.583 -0.450 14.625 1.00 81.69 70 PHE A C 1
ATOM 522 O O . PHE A 1 70 ? 3.027 -0.016 13.568 1.00 81.69 70 PHE A O 1
ATOM 529 N N . GLN A 1 71 ? 1.501 -1.235 14.661 1.00 82.88 71 GLN A N 1
ATOM 530 C CA . GLN A 1 71 ? 0.751 -1.612 13.456 1.00 82.88 71 GLN A CA 1
ATOM 531 C C . GLN A 1 71 ? 0.093 -0.394 12.798 1.00 82.88 71 GLN A C 1
ATOM 533 O O . GLN A 1 71 ? 0.123 -0.276 11.576 1.00 82.88 71 GLN A O 1
ATOM 538 N N . ASN A 1 72 ? -0.440 0.532 13.602 1.00 82.75 72 ASN A N 1
ATOM 539 C CA . ASN A 1 72 ? -0.978 1.797 13.100 1.00 82.75 72 ASN A CA 1
ATOM 540 C C . ASN A 1 72 ? 0.128 2.684 12.496 1.00 82.75 72 ASN A C 1
ATOM 542 O O . ASN A 1 72 ? -0.027 3.214 11.401 1.00 82.75 72 ASN A O 1
ATOM 546 N N . GLY A 1 73 ? 1.276 2.795 13.174 1.00 84.19 73 GLY A N 1
ATOM 547 C CA . GLY A 1 73 ? 2.428 3.551 12.674 1.00 84.19 73 GLY A CA 1
ATOM 548 C C . GLY A 1 73 ? 2.990 2.993 11.364 1.00 84.19 73 GLY A C 1
ATOM 549 O O . GLY A 1 73 ? 3.302 3.764 10.460 1.00 84.19 73 GLY A O 1
ATOM 550 N N . LEU A 1 74 ? 3.065 1.664 11.229 1.00 84.69 74 LEU A N 1
ATOM 551 C CA . LEU A 1 74 ? 3.508 1.003 10.000 1.00 84.69 74 LEU A CA 1
ATOM 552 C C . LEU A 1 74 ? 2.510 1.194 8.849 1.00 84.69 74 LEU A C 1
ATOM 554 O O . LEU A 1 74 ? 2.937 1.422 7.721 1.00 84.69 74 LEU A O 1
ATOM 558 N N . ALA A 1 75 ? 1.204 1.139 9.127 1.00 84.31 75 ALA A N 1
ATOM 559 C CA . ALA A 1 75 ? 0.172 1.399 8.124 1.00 84.31 75 ALA A CA 1
ATOM 560 C C . ALA A 1 75 ? 0.285 2.827 7.566 1.00 84.31 75 ALA A C 1
ATOM 562 O O . ALA A 1 75 ? 0.343 3.010 6.354 1.00 84.31 75 ALA A O 1
ATOM 563 N N . ILE A 1 76 ? 0.433 3.821 8.449 1.00 83.38 76 ILE A N 1
ATOM 564 C CA . ILE A 1 76 ? 0.620 5.222 8.053 1.00 83.38 76 ILE A CA 1
ATOM 565 C C . ILE A 1 76 ? 1.921 5.401 7.262 1.00 83.38 76 ILE A C 1
ATOM 567 O O . ILE A 1 76 ? 1.919 6.044 6.217 1.00 83.38 76 ILE A O 1
ATOM 571 N N . ALA A 1 77 ? 3.033 4.817 7.720 1.00 85.50 77 ALA A N 1
ATOM 572 C CA . ALA A 1 77 ? 4.305 4.887 7.002 1.00 85.50 77 ALA A CA 1
ATOM 573 C C . ALA A 1 77 ? 4.213 4.291 5.584 1.00 85.50 77 ALA A C 1
ATOM 575 O O . ALA A 1 77 ? 4.826 4.819 4.657 1.00 85.50 77 ALA A O 1
ATOM 576 N N . GLY A 1 78 ? 3.425 3.225 5.413 1.00 82.00 78 GLY A N 1
ATOM 577 C CA . GLY A 1 78 ? 3.120 2.636 4.111 1.00 82.00 78 GLY A CA 1
ATOM 578 C C . GLY A 1 78 ? 2.290 3.560 3.219 1.00 82.00 78 GLY A C 1
ATOM 579 O O . GLY A 1 78 ? 2.656 3.768 2.065 1.00 82.00 78 GLY A O 1
ATOM 580 N N . ASP A 1 79 ? 1.234 4.174 3.756 1.00 82.44 79 ASP A N 1
ATOM 581 C CA . ASP A 1 79 ? 0.383 5.115 3.010 1.00 82.44 79 ASP A CA 1
ATOM 582 C C . ASP A 1 79 ? 1.144 6.380 2.567 1.00 82.44 79 ASP A C 1
ATOM 584 O O . ASP A 1 79 ? 0.872 6.935 1.500 1.00 82.44 79 ASP A O 1
ATOM 588 N N . TYR A 1 80 ? 2.151 6.814 3.336 1.00 76.25 80 TYR A N 1
ATOM 589 C CA . TYR A 1 80 ? 3.049 7.906 2.937 1.00 76.25 80 TYR A CA 1
ATOM 590 C C . TYR A 1 80 ? 3.982 7.537 1.771 1.00 76.25 80 TYR A C 1
ATOM 592 O O . TYR A 1 80 ? 4.435 8.423 1.045 1.00 76.25 80 TYR A O 1
ATOM 600 N N . MET A 1 81 ? 4.256 6.251 1.546 1.00 76.94 81 MET A N 1
ATOM 601 C CA . MET A 1 81 ? 5.159 5.761 0.500 1.00 76.94 81 MET A CA 1
ATOM 602 C C . MET A 1 81 ? 4.414 5.454 -0.812 1.00 76.94 81 MET A C 1
ATOM 604 O O . MET A 1 81 ? 4.608 4.411 -1.434 1.00 76.94 81 MET A O 1
ATOM 608 N N . SER A 1 82 ? 3.523 6.350 -1.243 1.00 69.44 82 SER A N 1
ATOM 609 C CA . SER A 1 82 ? 2.779 6.176 -2.498 1.00 69.44 82 SER A CA 1
ATOM 610 C C . SER A 1 82 ? 3.704 6.206 -3.724 1.00 69.44 82 SER A C 1
ATOM 612 O O . SER A 1 82 ? 4.686 6.942 -3.738 1.00 69.44 82 SER A O 1
ATOM 614 N N . ALA A 1 83 ? 3.353 5.468 -4.787 1.00 62.94 83 ALA A N 1
ATOM 615 C CA . ALA A 1 83 ? 4.113 5.331 -6.043 1.00 62.94 83 ALA A CA 1
ATOM 616 C C . ALA A 1 83 ? 4.525 6.668 -6.697 1.00 62.94 83 ALA A C 1
ATOM 618 O O . ALA A 1 83 ? 5.491 6.715 -7.457 1.00 62.94 83 ALA A O 1
ATOM 619 N N . ALA A 1 84 ? 3.830 7.759 -6.364 1.00 61.53 84 ALA A N 1
ATOM 620 C CA . ALA A 1 84 ? 4.193 9.117 -6.751 1.00 61.53 84 ALA A CA 1
ATOM 621 C C . ALA A 1 84 ? 5.565 9.571 -6.208 1.00 61.53 84 ALA A C 1
ATOM 623 O O . ALA A 1 84 ? 6.221 10.365 -6.868 1.00 61.53 84 ALA A O 1
ATOM 624 N N . THR A 1 85 ? 6.030 9.068 -5.057 1.00 60.88 85 THR A N 1
ATOM 625 C CA . THR A 1 85 ? 7.387 9.351 -4.545 1.00 60.88 85 THR A CA 1
ATOM 626 C C . THR A 1 85 ? 8.461 8.507 -5.234 1.00 60.88 85 THR A C 1
ATOM 628 O O . THR A 1 85 ? 9.607 8.933 -5.309 1.00 60.88 85 THR A O 1
ATOM 631 N N . LEU A 1 86 ? 8.097 7.338 -5.778 1.00 61.78 86 LEU A N 1
ATOM 632 C CA . LEU A 1 86 ? 9.007 6.466 -6.530 1.00 61.78 86 LEU A CA 1
ATOM 633 C C . LEU A 1 86 ? 9.218 6.961 -7.972 1.00 61.78 86 LEU A C 1
ATOM 635 O O . LEU A 1 86 ? 10.313 6.833 -8.506 1.00 61.78 86 LEU A O 1
ATOM 639 N N . LEU A 1 87 ? 8.172 7.519 -8.595 1.00 66.62 87 LEU A N 1
ATOM 640 C CA . LEU A 1 87 ? 8.217 8.098 -9.947 1.00 66.62 87 LEU A CA 1
ATOM 641 C C . LEU A 1 87 ? 8.510 9.609 -9.956 1.00 66.62 87 LEU A C 1
ATOM 643 O O . LEU A 1 87 ? 8.772 10.176 -11.011 1.00 66.62 87 LEU A O 1
ATOM 647 N N . GLY A 1 88 ? 8.436 10.273 -8.800 1.00 60.47 88 GLY A N 1
ATOM 648 C CA . GLY A 1 88 ? 8.550 11.722 -8.658 1.00 60.47 88 GLY A CA 1
ATOM 649 C C . GLY A 1 88 ? 9.831 12.142 -7.952 1.00 60.47 88 GLY A C 1
ATOM 650 O O . GLY A 1 88 ? 9.795 12.429 -6.759 1.00 60.47 88 GLY A O 1
ATOM 651 N N . LEU A 1 89 ? 10.930 12.157 -8.714 1.00 50.44 89 LEU A N 1
ATOM 652 C CA . LEU A 1 89 ? 12.021 13.148 -8.775 1.00 50.44 89 LEU A CA 1
ATOM 653 C C . LEU A 1 89 ? 13.202 12.520 -9.546 1.00 50.44 89 LEU A C 1
ATOM 655 O O . LEU A 1 89 ? 14.140 11.989 -8.950 1.00 50.44 89 LEU A O 1
ATOM 659 N N . SER A 1 90 ? 13.149 12.605 -10.877 1.00 47.78 90 SER A N 1
ATOM 660 C CA . SER A 1 90 ? 14.306 12.582 -11.785 1.00 47.78 90 SER A CA 1
ATOM 661 C C . SER A 1 90 ? 13.936 13.271 -13.087 1.00 47.78 90 SER A C 1
ATOM 663 O O . SER A 1 90 ? 12.863 12.899 -13.613 1.00 47.78 90 SER A O 1
#

Secondary structure (DSSP, 8-state):
-HHHHHHHHHHHHHHHHHTTTT-------HHHHHHHHHHHHHHHHHHHHHHHH--SHHHHHSGGG---HHHHHHHHHHHHS-HHHHHS--